Protein AF-A0A0L0GB43-F1 (afdb_monomer_lite)

Secondary structure (DSSP, 8-state):
------S---S------TT-HHHHHHHHTS--TTTTTTHHHHHHHHHHHHHHHHHHHHHS-TTTT--EEE-SSEEEE-PPPPPTT--GGGEEEEEEEEEEETTEEEEEEEEEEEEEETTEEEEEEEEEEEEETTEEEEEEEEEEEE---

Organism: NCBI:txid667725

pLDDT: mean 81.59, std 15.97, range [33.31, 97.19]

Structure (mmCIF, N/CA/C/O backbone):
data_AF-A0A0L0GB43-F1
#
_entry.id   AF-A0A0L0GB43-F1
#
loop_
_atom_site.group_PDB
_atom_site.id
_atom_site.type_symbol
_atom_site.label_atom_id
_atom_site.label_alt_id
_atom_site.label_comp_id
_atom_site.label_asym_id
_atom_site.label_entity_id
_atom_site.label_seq_id
_atom_site.pdbx_PDB_ins_code
_atom_site.Cartn_x
_atom_site.Cartn_y
_atom_site.Cartn_z
_atom_site.occupancy
_atom_site.B_iso_or_equiv
_atom_site.auth_seq_id
_atom_site.auth_comp_id
_atom_site.auth_asym_id
_atom_site.auth_atom_id
_atom_site.pdbx_PDB_model_num
ATOM 1 N N . MET A 1 1 ? 7.136 -13.366 -23.918 1.00 33.66 1 MET A N 1
ATOM 2 C CA . MET A 1 1 ? 8.149 -12.959 -22.920 1.00 33.66 1 MET A CA 1
ATOM 3 C C . MET A 1 1 ? 7.510 -13.092 -21.551 1.00 33.66 1 MET A C 1
ATOM 5 O O . MET A 1 1 ? 6.458 -12.502 -21.352 1.00 33.66 1 MET A O 1
ATOM 9 N N . ALA A 1 2 ? 8.066 -13.920 -20.668 1.00 33.31 2 ALA A N 1
ATOM 10 C CA . ALA A 1 2 ? 7.540 -14.085 -19.315 1.00 33.31 2 ALA A CA 1
ATOM 11 C C . ALA A 1 2 ? 7.878 -12.837 -18.486 1.00 33.31 2 ALA A C 1
ATOM 13 O O . ALA A 1 2 ? 9.046 -12.448 -18.424 1.00 33.31 2 ALA A O 1
ATOM 14 N N . MET A 1 3 ? 6.862 -12.198 -17.901 1.00 37.50 3 MET A N 1
ATOM 15 C CA . MET A 1 3 ? 7.065 -11.111 -16.947 1.00 37.50 3 MET A CA 1
ATOM 16 C C . MET A 1 3 ? 7.788 -11.681 -15.723 1.00 37.50 3 MET A C 1
ATOM 18 O O . MET A 1 3 ? 7.335 -12.657 -15.132 1.00 37.50 3 MET A O 1
ATOM 22 N N . LYS A 1 4 ? 8.948 -11.114 -15.384 1.00 41.88 4 LYS A N 1
ATOM 23 C CA . LYS A 1 4 ? 9.680 -11.441 -14.158 1.00 41.88 4 LYS A CA 1
ATOM 24 C C . LYS A 1 4 ? 9.418 -10.332 -13.147 1.00 41.88 4 LYS A C 1
ATOM 26 O O . LYS A 1 4 ? 10.046 -9.279 -13.225 1.00 41.88 4 LYS A O 1
ATOM 31 N N . TYR A 1 5 ? 8.519 -10.578 -12.199 1.00 45.00 5 TYR A N 1
ATOM 32 C CA . TYR A 1 5 ? 8.549 -9.880 -10.915 1.00 45.00 5 TYR A CA 1
ATOM 33 C C . TYR A 1 5 ? 9.869 -10.278 -10.252 1.00 45.00 5 TYR A C 1
ATOM 35 O O . TYR A 1 5 ? 10.162 -11.466 -10.125 1.00 45.00 5 TYR A O 1
ATOM 43 N N . CYS A 1 6 ? 10.747 -9.313 -9.989 1.00 48.84 6 CYS A N 1
ATOM 44 C CA . CYS A 1 6 ? 12.116 -9.616 -9.583 1.00 48.84 6 CYS A CA 1
ATOM 45 C C . CYS A 1 6 ? 12.585 -8.698 -8.460 1.00 48.84 6 CYS A C 1
ATOM 47 O O . CYS A 1 6 ? 13.646 -8.088 -8.554 1.00 48.84 6 CYS A O 1
ATOM 49 N N . ARG A 1 7 ? 11.835 -8.662 -7.360 1.00 46.09 7 ARG A N 1
ATOM 50 C CA . ARG A 1 7 ? 12.516 -8.574 -6.070 1.00 46.09 7 ARG A CA 1
ATOM 51 C C . ARG A 1 7 ? 13.065 -9.950 -5.732 1.00 46.09 7 ARG A C 1
ATOM 53 O O . ARG A 1 7 ? 12.539 -10.955 -6.210 1.00 46.09 7 ARG A O 1
ATOM 60 N N . ARG A 1 8 ? 14.131 -10.007 -4.920 1.00 40.72 8 ARG A N 1
ATOM 61 C CA . ARG A 1 8 ? 14.367 -11.217 -4.121 1.00 40.72 8 ARG A CA 1
ATOM 62 C C . ARG A 1 8 ? 13.016 -11.478 -3.485 1.00 40.72 8 ARG A C 1
ATOM 64 O O .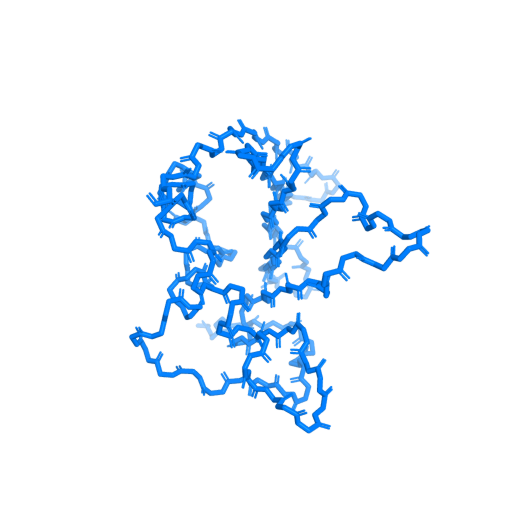 ARG A 1 8 ? 12.558 -10.596 -2.757 1.00 40.72 8 ARG A O 1
ATOM 71 N N . ALA A 1 9 ? 12.363 -12.589 -3.826 1.00 39.88 9 ALA A N 1
ATOM 72 C CA . ALA A 1 9 ? 11.289 -13.061 -2.982 1.00 39.88 9 ALA A CA 1
ATOM 73 C C . ALA A 1 9 ? 11.834 -12.890 -1.563 1.00 39.88 9 ALA A C 1
ATOM 75 O O . ALA A 1 9 ? 12.983 -13.270 -1.299 1.00 39.88 9 ALA A O 1
ATOM 76 N N . SER A 1 10 ? 11.076 -12.249 -0.673 1.00 47.69 10 SER A N 1
ATOM 77 C CA . SER A 1 10 ? 11.202 -12.677 0.711 1.00 47.69 10 SER A CA 1
ATOM 78 C C . SER A 1 10 ? 11.310 -14.202 0.630 1.00 47.69 10 SER A C 1
ATOM 80 O O . SER A 1 10 ? 10.509 -14.814 -0.086 1.00 47.69 10 SER A O 1
ATOM 82 N N . ASP A 1 11 ? 12.288 -14.835 1.284 1.00 49.28 11 ASP A N 1
ATOM 83 C CA . ASP A 1 11 ? 12.370 -16.309 1.302 1.00 49.28 11 ASP A CA 1
ATOM 84 C C . ASP A 1 11 ? 11.051 -16.938 1.830 1.00 49.28 11 ASP A C 1
ATOM 86 O O . ASP A 1 11 ? 10.877 -18.155 1.890 1.00 49.28 11 ASP A O 1
ATOM 90 N N . HIS A 1 12 ? 10.103 -16.086 2.225 1.00 54.34 12 HIS A N 1
ATOM 91 C CA . HIS A 1 12 ? 8.777 -16.328 2.721 1.00 54.34 12 HIS A CA 1
ATOM 92 C C . HIS A 1 12 ? 7.752 -15.546 1.881 1.00 54.34 12 HIS A C 1
ATOM 94 O O . HIS A 1 12 ? 7.302 -14.471 2.280 1.00 54.34 12 HIS A O 1
ATOM 100 N N . VAL A 1 13 ? 7.393 -16.091 0.716 1.00 63.09 13 VAL A N 1
ATOM 101 C CA . VAL A 1 13 ? 6.099 -15.795 0.084 1.00 63.09 13 VAL A CA 1
ATOM 102 C C . VAL A 1 13 ? 5.031 -16.445 0.957 1.00 63.09 13 VAL A C 1
ATOM 104 O O . VAL A 1 13 ? 5.117 -17.637 1.266 1.00 63.09 13 VAL A O 1
ATOM 107 N N . CYS A 1 14 ? 4.054 -15.666 1.398 1.00 67.00 14 CYS A N 1
ATOM 108 C CA . CYS A 1 14 ? 2.934 -16.178 2.169 1.00 67.00 14 CYS A CA 1
ATOM 109 C C . CYS A 1 14 ? 1.922 -16.794 1.195 1.00 67.00 14 CYS A C 1
ATOM 111 O O . CYS A 1 14 ? 1.374 -16.092 0.348 1.00 67.00 14 CYS A O 1
ATOM 113 N N . ASP A 1 15 ? 1.652 -18.097 1.311 1.00 62.75 15 ASP A N 1
ATOM 114 C CA . ASP A 1 15 ? 0.545 -18.716 0.576 1.00 62.75 15 ASP A CA 1
ATOM 115 C C . ASP A 1 15 ? -0.774 -18.282 1.226 1.00 62.75 15 ASP A C 1
ATOM 117 O O . ASP A 1 15 ? -1.165 -18.762 2.293 1.00 62.75 15 ASP A O 1
ATOM 121 N N . MET A 1 16 ? -1.414 -17.281 0.629 1.00 66.38 16 MET A N 1
ATOM 122 C CA . MET A 1 16 ? -2.667 -16.722 1.113 1.00 66.38 16 MET A CA 1
ATOM 123 C C . MET A 1 16 ? -3.786 -17.143 0.173 1.00 66.38 16 MET A C 1
ATOM 125 O O . MET A 1 16 ? -3.751 -16.854 -1.022 1.00 66.38 16 MET A O 1
ATOM 129 N N . GLY A 1 17 ? -4.819 -17.787 0.723 1.00 61.81 17 GLY A N 1
ATOM 130 C CA . GLY A 1 17 ? -6.008 -18.145 -0.047 1.00 61.81 17 GLY A CA 1
ATOM 131 C C . GLY A 1 17 ? -6.585 -16.939 -0.804 1.00 61.81 17 GLY A C 1
ATOM 132 O O . GLY A 1 17 ? -6.573 -15.809 -0.307 1.00 61.81 17 GLY A O 1
ATOM 133 N N . ALA A 1 18 ? -7.101 -17.181 -2.011 1.00 58.19 18 ALA A N 1
ATOM 134 C CA . ALA A 1 18 ? -7.545 -16.136 -2.941 1.00 58.19 18 ALA A CA 1
ATOM 135 C C . ALA A 1 18 ? -8.674 -15.231 -2.399 1.00 58.19 18 ALA A C 1
ATOM 137 O O . ALA A 1 18 ? -8.857 -14.122 -2.896 1.00 58.19 18 ALA A O 1
ATOM 138 N N . GLU A 1 19 ? -9.405 -15.678 -1.374 1.00 62.53 19 GLU A N 1
ATOM 139 C CA . GLU A 1 19 ? -10.507 -14.941 -0.736 1.00 62.53 19 GLU A CA 1
ATOM 140 C C . GLU A 1 19 ? -10.089 -14.154 0.523 1.00 62.53 19 GLU A C 1
ATOM 142 O O . GLU A 1 19 ? -10.931 -13.558 1.191 1.00 62.53 19 GLU A O 1
ATOM 147 N N . ASN A 1 20 ? -8.798 -14.128 0.875 1.00 79.12 20 ASN A N 1
ATOM 148 C CA . ASN A 1 20 ? -8.321 -13.387 2.043 1.00 79.12 20 ASN A CA 1
ATOM 149 C C . ASN A 1 20 ? -8.348 -11.865 1.782 1.00 79.12 20 ASN A C 1
ATOM 151 O O . ASN A 1 20 ? -7.919 -11.388 0.726 1.00 79.12 20 ASN A O 1
ATOM 155 N N . THR A 1 21 ? -8.815 -11.081 2.760 1.00 84.94 21 THR A N 1
ATOM 156 C CA . THR A 1 21 ? -8.883 -9.614 2.652 1.00 84.94 21 THR A CA 1
ATOM 157 C C . THR A 1 21 ? -7.512 -8.977 2.424 1.00 84.94 21 THR A C 1
ATOM 159 O O . THR A 1 21 ? -7.424 -7.980 1.701 1.00 84.94 21 THR A O 1
ATOM 162 N N . CYS A 1 22 ? -6.453 -9.582 2.973 1.00 87.12 22 CYS A N 1
ATOM 163 C CA . CYS A 1 22 ? -5.060 -9.231 2.725 1.00 87.12 22 CYS A CA 1
ATOM 164 C C . CYS A 1 22 ? -4.669 -9.502 1.260 1.00 87.12 22 CYS A C 1
ATOM 166 O O . CYS A 1 22 ? -4.193 -8.592 0.583 1.00 87.12 22 CYS A O 1
ATOM 168 N N . SER A 1 23 ? -4.968 -10.692 0.719 1.00 88.44 23 SER A N 1
ATOM 169 C CA . SER A 1 23 ? -4.728 -11.033 -0.699 1.00 88.44 23 SER A CA 1
ATOM 170 C C . SER A 1 23 ? -5.345 -10.014 -1.649 1.00 88.44 23 SER A C 1
ATOM 172 O O . SER A 1 23 ? -4.715 -9.579 -2.613 1.00 88.44 23 SER A O 1
ATOM 174 N N . LYS A 1 24 ? -6.571 -9.571 -1.359 1.00 91.44 24 LYS A N 1
ATOM 175 C CA . LYS A 1 24 ? -7.262 -8.605 -2.212 1.00 91.44 24 LYS A CA 1
ATOM 176 C C . LYS A 1 24 ? -6.606 -7.220 -2.204 1.00 91.44 24 LYS A C 1
ATOM 178 O O . LYS A 1 24 ? -6.500 -6.619 -3.270 1.00 91.44 24 LYS A O 1
ATOM 183 N N . ILE A 1 25 ? -6.134 -6.714 -1.056 1.00 94.19 25 ILE A N 1
ATOM 184 C CA . ILE A 1 25 ? -5.413 -5.426 -1.035 1.00 94.19 25 ILE A CA 1
ATOM 185 C C . ILE A 1 25 ? -4.063 -5.525 -1.761 1.00 94.19 25 ILE A C 1
ATOM 187 O O . ILE A 1 25 ? -3.701 -4.589 -2.471 1.00 94.19 25 ILE A O 1
ATOM 191 N N . MET A 1 26 ? -3.358 -6.662 -1.682 1.00 92.50 26 MET A N 1
ATOM 192 C CA . MET A 1 26 ? -2.122 -6.877 -2.454 1.00 92.50 26 MET A CA 1
ATOM 193 C C . MET A 1 26 ? -2.356 -6.823 -3.962 1.00 92.50 26 MET A C 1
ATOM 195 O O . MET A 1 26 ? -1.601 -6.157 -4.671 1.00 92.50 26 MET A O 1
ATOM 199 N N . GLN A 1 27 ? -3.440 -7.441 -4.436 1.00 92.75 27 GLN A N 1
ATOM 200 C CA . GLN A 1 27 ? -3.839 -7.384 -5.843 1.00 92.75 27 GLN A CA 1
ATOM 201 C C . GLN A 1 27 ? -4.155 -5.952 -6.289 1.00 92.75 27 GLN A C 1
ATOM 203 O O . GLN A 1 27 ? -3.680 -5.517 -7.333 1.00 92.75 27 GLN A O 1
ATOM 208 N N . LEU A 1 28 ? -4.923 -5.194 -5.497 1.00 94.12 28 LEU A N 1
ATOM 209 C CA . LEU A 1 28 ? -5.286 -3.809 -5.829 1.00 94.12 28 LEU A CA 1
ATOM 210 C C . LEU A 1 28 ? -4.066 -2.870 -5.870 1.00 94.12 28 LEU A C 1
ATOM 212 O O . LEU A 1 28 ? -4.019 -1.935 -6.678 1.00 94.12 28 LEU A O 1
ATOM 216 N N . CYS A 1 29 ? -3.075 -3.128 -5.016 1.00 94.69 29 CYS A N 1
ATOM 217 C CA . CYS A 1 29 ? -1.862 -2.327 -4.893 1.00 94.69 29 CYS A CA 1
ATOM 218 C C . CYS A 1 29 ? -0.711 -2.782 -5.806 1.00 94.69 29 CYS A C 1
ATOM 220 O O . CYS A 1 29 ? 0.357 -2.170 -5.755 1.00 94.69 29 CYS A O 1
ATOM 222 N N . ALA A 1 30 ? -0.894 -3.803 -6.649 1.00 93.19 30 ALA A N 1
ATOM 223 C CA . ALA A 1 30 ? 0.156 -4.293 -7.542 1.00 93.19 30 ALA A CA 1
ATOM 224 C C . ALA A 1 30 ? 0.656 -3.205 -8.507 1.00 93.19 30 ALA A C 1
ATOM 226 O O . ALA A 1 30 ? -0.106 -2.348 -8.967 1.00 93.19 30 ALA A O 1
ATOM 227 N N . ALA A 1 31 ? 1.954 -3.225 -8.817 1.00 89.75 31 ALA A N 1
ATOM 228 C CA . ALA A 1 31 ? 2.599 -2.263 -9.706 1.00 89.75 31 ALA A CA 1
ATOM 229 C C . ALA A 1 31 ? 2.288 -2.566 -11.179 1.00 89.75 31 ALA A C 1
ATOM 231 O O . ALA A 1 31 ? 3.178 -2.871 -11.965 1.00 89.75 31 ALA A O 1
ATOM 232 N N . GLU A 1 32 ? 1.019 -2.459 -11.563 1.00 89.69 32 GLU A N 1
ATOM 233 C CA . GLU A 1 32 ? 0.550 -2.641 -12.934 1.00 89.69 32 GLU A CA 1
ATOM 234 C C . GLU A 1 32 ? -0.019 -1.343 -13.505 1.00 89.69 32 GLU A C 1
ATOM 236 O O . GLU A 1 32 ? -0.657 -0.564 -12.799 1.00 89.69 32 GLU A O 1
ATOM 241 N N . GLU A 1 33 ? 0.208 -1.114 -14.801 1.00 87.44 33 GLU A N 1
ATOM 242 C CA . GLU A 1 33 ? -0.199 0.121 -15.489 1.00 87.44 33 GLU A CA 1
ATOM 243 C C . GLU A 1 33 ? -1.720 0.316 -15.484 1.00 87.44 33 GLU A C 1
ATOM 245 O O . GLU A 1 33 ? -2.190 1.438 -15.360 1.00 87.44 33 GLU A O 1
ATOM 250 N N . GLU A 1 34 ? -2.499 -0.765 -15.555 1.00 90.38 34 GLU A N 1
ATOM 251 C CA . GLU A 1 34 ? -3.966 -0.710 -15.485 1.00 90.38 34 GLU A CA 1
ATOM 252 C C . GLU A 1 34 ? -4.498 -0.368 -14.086 1.00 90.38 34 GLU A C 1
ATOM 254 O O . GLU A 1 34 ? -5.644 0.053 -13.945 1.00 90.38 34 GLU A O 1
ATOM 259 N N . LEU A 1 35 ? -3.662 -0.512 -13.055 1.00 89.38 35 LEU A N 1
ATOM 260 C CA . LEU A 1 35 ? -4.042 -0.274 -11.668 1.00 89.38 35 LEU A CA 1
ATOM 261 C C . LEU A 1 35 ? -3.579 1.091 -11.154 1.00 89.38 35 LEU A C 1
ATOM 263 O O . LEU A 1 35 ? -4.039 1.508 -10.102 1.00 89.38 35 LEU A O 1
ATOM 267 N N . VAL A 1 36 ? -2.704 1.827 -11.850 1.00 87.62 36 VAL A N 1
ATOM 268 C CA . VAL A 1 36 ? -2.125 3.092 -11.334 1.00 87.62 36 VAL A CA 1
ATOM 269 C C . VAL A 1 36 ? -3.171 4.139 -10.938 1.00 87.62 36 VAL A C 1
ATOM 271 O O . VAL A 1 36 ? -2.955 4.890 -9.987 1.00 87.62 36 VAL A O 1
ATOM 274 N N . ASP A 1 37 ? -4.320 4.153 -11.614 1.00 88.62 37 ASP A N 1
ATOM 275 C CA . ASP A 1 37 ? -5.390 5.124 -11.384 1.00 88.62 37 ASP A CA 1
ATOM 276 C C . ASP A 1 37 ? -6.486 4.633 -10.422 1.00 88.62 37 ASP A C 1
ATOM 278 O O . ASP A 1 37 ? -7.410 5.385 -10.118 1.00 88.62 37 ASP A O 1
ATOM 282 N N . ASN A 1 38 ? -6.360 3.433 -9.843 1.00 93.12 38 ASN A N 1
ATOM 283 C CA . ASN A 1 38 ? -7.361 2.845 -8.940 1.00 93.12 38 ASN A CA 1
ATOM 284 C C . ASN A 1 38 ? -7.312 3.372 -7.489 1.00 93.12 38 ASN A C 1
ATOM 286 O O . ASN A 1 38 ? -7.764 2.701 -6.561 1.00 93.12 38 ASN A O 1
ATOM 290 N N . PHE A 1 39 ? -6.767 4.574 -7.272 1.00 94.06 39 PHE A N 1
ATOM 291 C CA . PHE A 1 39 ? -6.596 5.157 -5.936 1.00 94.06 39 PHE A CA 1
ATOM 292 C C . PHE A 1 39 ? -7.903 5.169 -5.126 1.00 94.06 39 PHE A C 1
ATOM 294 O O . PHE A 1 39 ? -7.897 4.824 -3.943 1.00 94.06 39 PHE A O 1
ATOM 301 N N . ASP A 1 40 ? -9.024 5.514 -5.762 1.00 93.69 40 ASP A N 1
ATOM 302 C CA . ASP A 1 40 ? -10.331 5.570 -5.100 1.00 93.69 40 ASP A CA 1
ATOM 303 C C . ASP A 1 40 ? -10.842 4.176 -4.712 1.00 93.69 40 ASP A C 1
ATOM 305 O O . ASP A 1 40 ? -11.417 4.005 -3.638 1.00 93.69 40 ASP A O 1
ATOM 309 N N . GLU A 1 41 ? -10.574 3.160 -5.537 1.00 94.38 41 GLU A N 1
ATOM 310 C CA . GLU A 1 41 ? -10.925 1.765 -5.248 1.00 94.38 41 GLU A CA 1
ATOM 311 C C . GLU A 1 41 ? -10.130 1.235 -4.049 1.00 94.38 41 GLU A C 1
ATOM 313 O O . GLU A 1 41 ? -10.712 0.676 -3.117 1.00 94.38 41 GLU A O 1
ATOM 318 N N . VAL A 1 42 ? -8.813 1.478 -4.024 1.00 94.75 42 VAL A N 1
ATOM 319 C CA . VAL A 1 42 ? -7.945 1.122 -2.890 1.00 94.75 42 VAL A CA 1
ATOM 320 C C . VAL A 1 42 ? -8.413 1.822 -1.616 1.00 94.75 42 VAL A C 1
ATOM 322 O O . VAL A 1 42 ? -8.559 1.187 -0.572 1.00 94.75 42 VAL A O 1
ATOM 325 N N . THR A 1 43 ? -8.696 3.123 -1.698 1.00 94.19 43 THR A N 1
ATOM 326 C CA . THR A 1 43 ? -9.173 3.924 -0.561 1.00 94.19 43 THR A CA 1
ATOM 327 C C . THR A 1 43 ? -10.505 3.393 -0.029 1.00 94.19 43 THR A C 1
ATOM 329 O O . THR A 1 43 ? -10.653 3.213 1.180 1.00 94.19 43 THR A O 1
ATOM 332 N N . HIS A 1 44 ? -11.454 3.080 -0.915 1.00 93.69 44 HIS A N 1
ATOM 333 C CA . HIS A 1 44 ? -12.750 2.516 -0.542 1.00 93.69 44 HIS A CA 1
ATOM 334 C C . HIS A 1 44 ? -12.611 1.142 0.124 1.00 93.69 44 HIS A C 1
ATOM 336 O O . HIS A 1 44 ? -13.240 0.877 1.151 1.00 93.69 44 HIS A O 1
ATOM 342 N N . TYR A 1 45 ? -11.748 0.281 -0.419 1.00 94.19 45 TYR A N 1
ATOM 343 C CA . TYR A 1 45 ? -11.486 -1.036 0.151 1.00 94.19 45 TYR A CA 1
ATOM 344 C C . TYR A 1 45 ? -10.852 -0.936 1.547 1.00 94.19 45 TYR A C 1
ATOM 346 O O . TYR A 1 45 ? -11.317 -1.580 2.490 1.00 94.19 45 TYR A O 1
ATOM 354 N N . LEU A 1 46 ? -9.847 -0.066 1.711 1.00 93.44 46 LEU A N 1
ATOM 355 C CA . LEU A 1 46 ? -9.213 0.203 3.004 1.00 93.44 46 LEU A CA 1
ATOM 356 C C . LEU A 1 46 ? -10.209 0.766 4.021 1.00 93.44 46 LEU A C 1
ATOM 358 O O . LEU A 1 46 ? -10.183 0.355 5.176 1.00 93.44 46 LEU A O 1
ATOM 362 N N . GLN A 1 47 ? -11.123 1.649 3.613 1.00 91.31 47 GLN A N 1
ATOM 363 C CA . GLN A 1 47 ? -12.129 2.204 4.523 1.00 91.31 47 GLN A CA 1
ATOM 364 C C . GLN A 1 47 ? -12.989 1.118 5.187 1.00 91.31 47 GLN A C 1
ATOM 366 O O . GLN A 1 47 ? -13.378 1.273 6.343 1.00 91.31 47 GLN A O 1
ATOM 371 N N . LYS A 1 48 ? -13.267 0.027 4.466 1.00 90.94 48 LYS A N 1
ATOM 372 C CA . LYS A 1 48 ? -14.112 -1.072 4.938 1.00 90.94 48 LYS A CA 1
ATOM 373 C C . LYS A 1 48 ? -13.331 -2.178 5.655 1.00 90.94 48 LYS A C 1
ATOM 375 O O . LYS A 1 48 ? -13.862 -2.771 6.584 1.00 90.94 48 LYS A O 1
ATOM 380 N N . HIS A 1 49 ? -12.095 -2.452 5.233 1.00 92.75 49 HIS A N 1
ATOM 381 C CA . HIS A 1 49 ? -11.374 -3.671 5.622 1.00 92.75 49 HIS A CA 1
ATOM 382 C C . HIS A 1 49 ? -10.042 -3.435 6.353 1.00 92.75 49 HIS A C 1
ATOM 384 O O . HIS A 1 49 ? -9.358 -4.403 6.672 1.00 92.75 49 HIS A O 1
ATOM 390 N N . LEU A 1 50 ? -9.646 -2.189 6.653 1.00 91.06 50 LEU A N 1
ATOM 391 C CA . LEU A 1 50 ? -8.334 -1.884 7.252 1.00 91.06 50 LEU A CA 1
ATOM 392 C C . LEU A 1 50 ? -8.011 -2.726 8.499 1.00 91.06 50 LEU A C 1
ATOM 394 O O . LEU A 1 50 ? -6.933 -3.309 8.579 1.00 91.06 50 LEU A O 1
ATOM 398 N N . VAL A 1 51 ? -8.940 -2.807 9.455 1.00 89.56 51 VAL A N 1
ATOM 399 C CA . VAL A 1 51 ? -8.731 -3.546 10.714 1.00 89.56 51 VAL A CA 1
ATOM 400 C C . VAL A 1 51 ? -8.576 -5.049 10.457 1.00 89.56 51 VAL A C 1
ATOM 402 O O . VAL A 1 51 ? -7.712 -5.692 11.049 1.00 89.56 51 VAL A O 1
ATOM 405 N N . GLU A 1 52 ? -9.365 -5.602 9.536 1.00 90.56 52 GLU A N 1
ATOM 406 C CA . GLU A 1 52 ? -9.310 -7.019 9.155 1.00 90.56 52 GLU A CA 1
ATOM 407 C C . GLU A 1 52 ? -7.996 -7.372 8.448 1.00 90.56 52 GLU A C 1
ATOM 409 O O . GLU A 1 52 ? -7.430 -8.440 8.686 1.00 90.56 52 GLU A O 1
ATOM 414 N N . ILE A 1 53 ? -7.490 -6.468 7.602 1.00 91.12 53 ILE A N 1
ATOM 415 C CA . ILE A 1 53 ? -6.204 -6.627 6.913 1.00 91.12 53 ILE A CA 1
ATOM 416 C C . ILE A 1 53 ? -5.068 -6.656 7.937 1.00 91.12 53 ILE A C 1
ATOM 418 O O . ILE A 1 53 ? -4.247 -7.570 7.901 1.00 91.12 53 ILE A O 1
ATOM 422 N N . ILE A 1 54 ? -5.034 -5.693 8.865 1.00 89.62 54 ILE A N 1
ATOM 423 C CA . ILE A 1 54 ? -4.012 -5.626 9.922 1.00 89.62 54 ILE A CA 1
ATOM 424 C C . ILE A 1 54 ? -4.055 -6.894 10.780 1.00 89.62 54 ILE A C 1
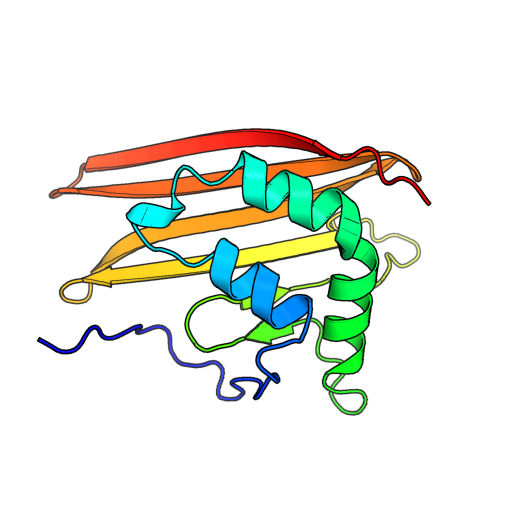ATOM 426 O O . ILE A 1 54 ? -3.029 -7.546 10.962 1.00 89.62 54 ILE A O 1
ATOM 430 N N . GLY A 1 55 ? -5.247 -7.289 11.238 1.00 87.44 55 GLY A N 1
ATOM 431 C CA . GLY A 1 55 ? -5.428 -8.511 12.020 1.00 87.44 55 GLY A CA 1
ATOM 432 C C . GLY A 1 55 ? -4.984 -9.766 11.265 1.00 87.44 55 GLY A C 1
ATOM 433 O O . GLY A 1 55 ? -4.350 -10.641 11.853 1.00 87.44 55 GLY A O 1
ATOM 434 N N . SER A 1 56 ? -5.246 -9.830 9.955 1.00 87.12 56 SER A N 1
ATOM 435 C CA . SER A 1 56 ? -4.775 -10.926 9.104 1.00 87.12 56 SER A CA 1
ATOM 436 C C . SER A 1 56 ? -3.251 -10.971 9.053 1.00 87.12 56 SER A C 1
ATOM 438 O O . SER A 1 56 ? -2.687 -12.021 9.349 1.00 87.12 56 SER A O 1
ATOM 440 N N . VAL A 1 57 ? -2.585 -9.846 8.771 1.00 87.25 57 VAL A N 1
ATOM 441 C CA . VAL A 1 57 ? -1.112 -9.758 8.732 1.00 87.25 57 VAL A CA 1
ATOM 442 C C . VAL A 1 57 ? -0.509 -10.188 10.070 1.00 87.25 57 VAL A C 1
ATOM 444 O O . VAL A 1 57 ? 0.365 -11.047 10.099 1.00 87.25 57 VAL A O 1
ATOM 447 N N . HIS A 1 58 ? -1.033 -9.677 11.187 1.00 85.12 58 HIS A N 1
ATOM 448 C CA . HIS A 1 58 ? -0.563 -10.027 12.535 1.00 85.12 58 HIS A CA 1
ATOM 449 C C . HIS A 1 58 ? -0.802 -11.500 12.904 1.00 85.12 58 HIS A C 1
ATOM 451 O O . HIS A 1 58 ? -0.162 -12.023 13.814 1.00 85.12 58 HIS A O 1
ATOM 457 N N . SER A 1 59 ? -1.715 -12.185 12.210 1.00 80.31 59 SER A N 1
ATOM 458 C CA . SER A 1 59 ? -2.030 -13.597 12.445 1.00 80.31 59 SER A CA 1
ATOM 459 C C . SER A 1 59 ? -1.226 -14.582 11.589 1.00 80.31 59 SER A C 1
ATOM 461 O O . SER A 1 59 ? -1.257 -15.778 11.884 1.00 80.31 59 SER A O 1
ATOM 463 N N . MET A 1 60 ? -0.516 -14.108 10.555 1.00 74.69 60 MET A N 1
ATOM 464 C CA . MET A 1 60 ? 0.099 -14.962 9.526 1.00 74.69 60 MET A CA 1
ATOM 465 C C . MET A 1 60 ? 1.306 -15.771 10.004 1.00 74.69 60 MET A C 1
ATOM 467 O O . MET A 1 60 ? 1.635 -16.770 9.370 1.00 74.69 60 MET A O 1
ATOM 471 N N . ASP A 1 61 ? 1.935 -15.404 11.121 1.00 64.44 61 ASP A N 1
ATOM 472 C CA . ASP A 1 61 ? 2.961 -16.238 11.751 1.00 64.44 61 ASP A CA 1
ATOM 473 C C . ASP A 1 61 ? 3.139 -15.859 13.230 1.00 64.44 61 ASP A C 1
ATOM 475 O O . ASP A 1 61 ? 3.874 -14.927 13.575 1.00 64.44 61 ASP A O 1
ATOM 479 N N . LYS A 1 62 ? 2.419 -16.562 14.114 1.00 58.69 62 LYS A N 1
ATOM 480 C CA . LYS A 1 62 ? 2.442 -16.307 15.566 1.00 58.69 62 LYS A CA 1
ATOM 481 C C . LYS A 1 62 ? 3.803 -16.605 16.197 1.00 58.69 62 LYS A C 1
ATOM 483 O O . LYS A 1 62 ? 4.148 -15.967 17.187 1.00 58.69 62 LYS A O 1
ATOM 488 N N . ASP A 1 63 ? 4.565 -17.529 15.615 1.00 58.16 63 ASP A N 1
ATOM 489 C CA . ASP A 1 63 ? 5.850 -17.978 16.158 1.00 58.16 63 ASP A CA 1
ATOM 490 C C . ASP A 1 63 ? 7.012 -17.083 15.709 1.00 58.16 63 ASP A C 1
ATOM 492 O O . ASP A 1 63 ? 8.047 -17.029 16.372 1.00 58.16 63 ASP A O 1
ATOM 496 N N . GLN A 1 64 ? 6.836 -16.337 14.613 1.00 58.03 64 GLN A N 1
ATOM 497 C CA . GLN A 1 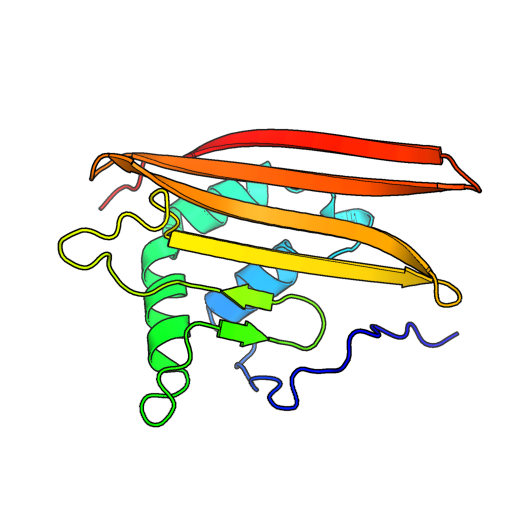64 ? 7.851 -15.421 14.083 1.00 58.03 64 GLN A CA 1
ATOM 498 C C . GLN A 1 64 ? 7.496 -13.935 14.226 1.00 58.03 64 GLN A C 1
ATOM 500 O O . GLN A 1 64 ? 8.269 -13.095 13.767 1.00 58.03 64 GLN A O 1
ATOM 505 N N . GLN A 1 65 ? 6.350 -13.606 14.843 1.00 60.97 65 GLN A N 1
ATOM 506 C CA . GLN A 1 65 ? 5.845 -12.231 15.001 1.00 60.97 65 GLN A CA 1
ATOM 507 C C . GLN A 1 65 ? 5.920 -11.435 13.693 1.00 60.97 65 GLN A C 1
ATOM 509 O O . GLN A 1 65 ? 6.385 -10.293 13.649 1.00 60.97 65 GLN A O 1
ATOM 514 N N . ARG A 1 66 ? 5.518 -12.062 12.584 1.00 68.69 66 ARG A N 1
ATOM 515 C CA . ARG A 1 66 ? 5.657 -11.430 11.274 1.00 68.69 66 ARG A CA 1
ATOM 516 C C . ARG A 1 66 ? 4.609 -10.338 11.124 1.00 68.69 66 ARG A C 1
ATOM 518 O O . ARG A 1 66 ? 3.411 -10.577 11.174 1.00 68.69 66 ARG A O 1
ATOM 525 N N . LEU A 1 67 ? 5.101 -9.127 10.909 1.00 85.19 67 LEU A N 1
ATOM 526 C CA . LEU A 1 67 ? 4.311 -7.920 10.676 1.00 85.19 67 LEU A CA 1
ATOM 527 C C . LEU A 1 67 ? 4.215 -7.599 9.179 1.00 85.19 67 LEU A C 1
ATOM 529 O O . LEU A 1 67 ? 4.079 -6.440 8.789 1.00 85.19 67 LEU A O 1
ATOM 533 N N . MET A 1 68 ? 4.353 -8.624 8.333 1.00 88.81 68 MET A N 1
ATOM 534 C CA . MET A 1 68 ? 4.421 -8.502 6.883 1.00 88.81 68 MET A CA 1
ATOM 535 C C . MET A 1 68 ? 3.813 -9.723 6.185 1.00 88.81 68 MET A C 1
ATOM 537 O O . MET A 1 68 ? 4.087 -10.856 6.574 1.00 88.81 68 MET A O 1
ATOM 541 N N . ALA A 1 69 ? 3.060 -9.463 5.120 1.00 88.31 69 ALA A N 1
ATOM 542 C CA . ALA A 1 69 ? 2.621 -10.422 4.115 1.00 88.31 69 ALA A CA 1
ATOM 543 C C . ALA A 1 69 ? 3.252 -10.071 2.756 1.00 88.31 69 ALA A C 1
ATOM 545 O O . ALA A 1 69 ? 3.429 -8.891 2.444 1.00 88.31 69 ALA A O 1
ATOM 546 N N . ASP A 1 70 ? 3.603 -11.079 1.960 1.00 87.94 70 ASP A N 1
ATOM 547 C CA . ASP A 1 70 ? 4.254 -10.919 0.653 1.00 87.94 70 ASP A CA 1
ATOM 548 C C . ASP A 1 70 ? 3.740 -12.005 -0.306 1.00 87.94 70 ASP A C 1
ATOM 550 O O . ASP A 1 70 ? 3.847 -13.192 0.008 1.00 87.94 70 ASP A O 1
ATOM 554 N N . ASP A 1 71 ? 3.168 -11.614 -1.449 1.00 85.81 71 ASP A N 1
ATOM 555 C CA . ASP A 1 71 ? 2.702 -12.530 -2.508 1.00 85.81 71 ASP A CA 1
ATOM 556 C C . ASP A 1 71 ? 3.700 -12.665 -3.683 1.00 85.81 71 ASP A C 1
ATOM 558 O O . ASP A 1 71 ? 3.400 -13.271 -4.713 1.00 85.81 71 ASP A O 1
ATOM 562 N N . GLY A 1 72 ? 4.903 -12.101 -3.538 1.00 83.19 72 GLY A N 1
ATOM 563 C CA . GLY A 1 72 ? 5.933 -12.016 -4.572 1.00 83.19 72 GLY A CA 1
ATOM 564 C C . GLY A 1 72 ? 5.772 -10.832 -5.535 1.00 83.19 72 GLY A C 1
ATOM 565 O O . GLY A 1 72 ? 6.676 -10.585 -6.339 1.00 83.19 72 GLY A O 1
ATOM 566 N N . ILE A 1 73 ? 4.660 -10.091 -5.460 1.00 86.94 73 ILE A N 1
ATOM 567 C CA . ILE A 1 73 ? 4.350 -8.918 -6.294 1.00 86.94 73 ILE A CA 1
ATOM 568 C C . ILE A 1 73 ? 4.190 -7.666 -5.421 1.00 86.94 73 ILE A C 1
ATOM 570 O O . ILE A 1 73 ? 4.781 -6.619 -5.706 1.00 86.94 73 ILE A O 1
ATOM 574 N N . THR A 1 74 ? 3.406 -7.779 -4.355 1.00 91.00 74 THR A N 1
ATOM 575 C CA . THR A 1 74 ? 3.061 -6.715 -3.423 1.00 91.00 74 THR A CA 1
ATOM 576 C C . THR A 1 74 ? 3.335 -7.172 -1.998 1.00 91.00 74 THR A C 1
ATOM 578 O O . THR A 1 74 ? 2.916 -8.238 -1.558 1.00 91.00 74 THR A O 1
ATOM 581 N N . GLN A 1 75 ? 3.995 -6.304 -1.243 1.00 92.25 75 GLN A N 1
ATOM 582 C CA . GLN A 1 75 ? 4.209 -6.467 0.186 1.00 92.25 75 GLN A CA 1
ATOM 583 C C . GLN A 1 75 ? 3.187 -5.643 0.953 1.00 92.25 75 GLN A C 1
ATOM 585 O O . GLN A 1 75 ? 2.912 -4.499 0.588 1.00 92.25 75 GLN A O 1
ATOM 590 N N . VAL A 1 76 ? 2.671 -6.197 2.044 1.00 92.69 76 VAL A N 1
ATOM 591 C CA . VAL A 1 76 ? 1.827 -5.501 3.017 1.00 92.69 76 VAL A CA 1
ATOM 592 C C . VAL A 1 76 ? 2.491 -5.608 4.375 1.00 92.69 76 VAL A C 1
ATOM 594 O O . VAL A 1 76 ? 2.653 -6.699 4.899 1.00 92.69 76 VAL A O 1
ATOM 597 N N . VAL A 1 77 ? 2.857 -4.474 4.956 1.00 91.94 77 VAL A N 1
ATOM 598 C CA . VAL A 1 77 ? 3.470 -4.369 6.280 1.00 91.94 77 VAL A CA 1
ATOM 599 C C . VAL A 1 77 ? 2.482 -3.687 7.217 1.00 91.94 77 VAL A C 1
ATOM 601 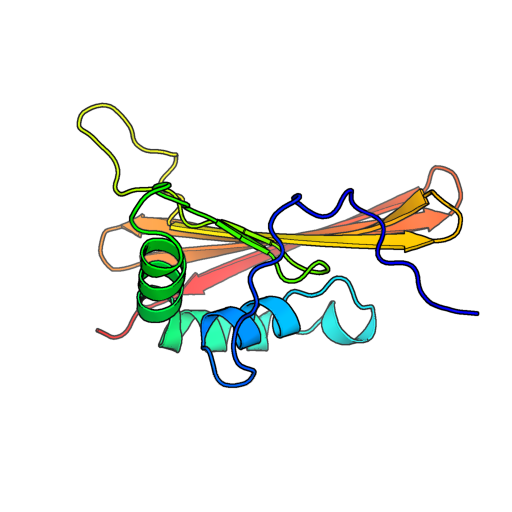O O . VAL A 1 77 ? 1.970 -2.612 6.901 1.00 91.94 77 VAL A O 1
ATOM 604 N N . ALA A 1 78 ? 2.236 -4.290 8.374 1.00 90.88 78 ALA A N 1
ATOM 605 C CA . ALA A 1 78 ? 1.400 -3.739 9.432 1.00 90.88 78 ALA A CA 1
ATOM 606 C C . ALA A 1 78 ? 2.232 -3.676 10.723 1.00 90.88 78 ALA A C 1
ATOM 608 O O . ALA A 1 78 ? 2.346 -4.704 11.393 1.00 90.88 78 ALA A O 1
ATOM 609 N N . PRO A 1 79 ? 2.854 -2.529 11.064 1.00 86.69 79 PRO A N 1
ATOM 610 C CA . PRO A 1 79 ? 3.676 -2.397 12.272 1.00 86.69 79 PRO A CA 1
ATOM 611 C C . PRO A 1 79 ? 2.894 -2.767 13.548 1.00 86.69 79 PRO A C 1
ATOM 613 O O . PRO A 1 79 ? 1.658 -2.829 13.521 1.00 86.69 79 PRO A O 1
ATOM 616 N N . PRO A 1 80 ? 3.591 -3.050 14.664 1.00 81.88 80 PRO A N 1
ATOM 617 C CA . PRO A 1 80 ? 2.912 -3.382 15.904 1.00 81.88 80 PRO A CA 1
ATOM 618 C C . PRO A 1 80 ? 2.234 -2.129 16.472 1.00 81.88 80 PRO A C 1
ATOM 620 O O . PRO A 1 80 ? 2.453 -1.006 16.008 1.00 81.88 80 PRO A O 1
ATOM 623 N N . ALA A 1 81 ? 1.389 -2.319 17.485 1.00 74.44 81 ALA A N 1
ATOM 624 C CA . ALA A 1 81 ? 0.838 -1.186 18.214 1.00 74.44 81 ALA A CA 1
ATOM 625 C C . ALA A 1 81 ? 1.981 -0.356 18.838 1.00 74.44 81 ALA A C 1
ATOM 627 O O . ALA A 1 81 ? 2.953 -0.945 19.312 1.00 74.44 81 ALA A O 1
ATOM 628 N N . PRO A 1 82 ? 1.878 0.985 18.849 1.00 70.12 82 PRO A N 1
ATOM 629 C CA . PRO A 1 82 ? 2.907 1.839 19.428 1.00 70.12 82 PRO A CA 1
ATOM 630 C C . PRO A 1 82 ? 3.094 1.543 20.922 1.00 70.12 82 PRO A C 1
ATOM 632 O O . PRO A 1 82 ? 2.119 1.448 21.672 1.00 70.12 82 PRO A O 1
ATOM 635 N N . GLU A 1 83 ? 4.350 1.413 21.344 1.00 70.88 83 GLU A N 1
ATOM 636 C CA . GLU A 1 83 ? 4.739 1.281 22.750 1.00 70.88 83 GLU A CA 1
ATOM 637 C C . GLU A 1 83 ? 4.952 2.659 23.400 1.00 70.88 83 GLU A C 1
ATOM 639 O O . GLU A 1 83 ? 5.024 3.690 22.729 1.00 70.88 83 GLU A O 1
ATOM 644 N N . GLU A 1 84 ? 5.050 2.707 24.731 1.00 69.12 84 GLU A N 1
ATOM 645 C CA . GLU A 1 84 ? 5.292 3.959 25.453 1.00 69.12 84 GLU A CA 1
ATOM 646 C C . GLU A 1 84 ? 6.628 4.591 25.015 1.00 69.12 84 GLU A C 1
ATOM 648 O O . GLU A 1 84 ? 7.703 4.048 25.255 1.00 69.12 84 GLU A O 1
ATOM 653 N N . GLY A 1 85 ? 6.555 5.752 24.357 1.00 70.00 85 GLY A N 1
ATOM 654 C CA . GLY A 1 85 ? 7.720 6.460 23.815 1.00 70.00 85 GLY A CA 1
ATOM 655 C C . GLY A 1 85 ? 7.997 6.218 22.327 1.00 70.00 85 GLY A C 1
ATOM 656 O O . GLY A 1 85 ? 8.846 6.912 21.766 1.00 70.00 85 GLY A O 1
ATOM 657 N N . ASP A 1 86 ? 7.256 5.323 21.669 1.00 67.69 86 ASP A N 1
ATOM 658 C CA . ASP A 1 86 ? 7.299 5.116 20.221 1.00 67.69 86 ASP A CA 1
ATOM 659 C C . ASP A 1 86 ? 5.985 5.579 19.584 1.00 67.69 86 ASP A C 1
ATOM 661 O O . ASP A 1 86 ? 4.897 5.278 20.067 1.00 67.69 86 ASP A O 1
ATOM 665 N N . SER A 1 87 ? 6.063 6.338 18.492 1.00 64.81 87 SER A N 1
ATOM 666 C CA . SER A 1 87 ? 4.866 6.705 17.730 1.00 64.81 87 SER A CA 1
ATOM 667 C C . SER A 1 87 ? 4.787 6.013 16.380 1.00 64.81 87 SER A C 1
ATOM 669 O O . SER A 1 87 ? 3.731 6.088 15.763 1.00 64.81 87 SER A O 1
ATOM 671 N N . HIS A 1 88 ? 5.867 5.393 15.880 1.00 65.88 88 HIS A N 1
ATOM 672 C CA . HIS A 1 88 ? 6.007 4.927 14.490 1.00 65.88 88 HIS A CA 1
ATOM 673 C C . HIS A 1 88 ? 5.463 5.925 13.432 1.00 65.88 88 HIS A C 1
ATOM 675 O O . HIS A 1 88 ? 5.071 5.537 12.330 1.00 65.88 88 HIS A O 1
ATOM 681 N N . GLY A 1 89 ? 5.362 7.221 13.766 1.00 74.94 89 GLY A N 1
ATOM 682 C CA . GLY A 1 89 ? 4.669 8.225 12.950 1.00 74.94 89 GLY A CA 1
ATOM 683 C C . GLY A 1 89 ? 3.168 7.970 12.725 1.00 74.94 89 GLY A C 1
ATOM 684 O O . GLY A 1 89 ? 2.599 8.528 11.791 1.00 74.94 89 GLY A O 1
ATOM 685 N N . GLY A 1 90 ? 2.532 7.119 13.532 1.00 83.44 90 GLY A N 1
ATOM 686 C CA . GLY A 1 90 ? 1.141 6.693 13.399 1.00 83.44 90 GLY A CA 1
ATOM 687 C C . GLY A 1 90 ? 0.904 5.692 12.268 1.00 83.44 90 GLY A C 1
ATOM 688 O O . GLY A 1 90 ? -0.246 5.476 11.904 1.00 83.44 90 GLY A O 1
ATOM 689 N N . LEU A 1 91 ? 1.944 5.106 11.665 1.00 90.25 91 LEU A N 1
ATOM 690 C CA . LEU A 1 91 ? 1.786 4.161 10.559 1.00 90.25 91 LEU A CA 1
ATOM 691 C C . LEU A 1 91 ? 1.006 2.916 11.015 1.00 90.25 91 LEU A C 1
ATOM 693 O O . LEU A 1 91 ? 1.381 2.269 11.983 1.00 90.25 91 LEU A O 1
ATOM 697 N N . LEU A 1 92 ? -0.061 2.577 10.294 1.00 91.12 92 LEU A N 1
ATOM 698 C CA . LEU A 1 92 ? -0.911 1.406 10.542 1.00 91.12 92 LEU A CA 1
ATOM 699 C C . LEU A 1 92 ? -0.712 0.318 9.488 1.00 91.12 92 LEU A C 1
ATOM 701 O O . LEU A 1 92 ? -0.759 -0.870 9.789 1.00 91.12 92 LEU A O 1
ATOM 705 N N . LEU A 1 93 ? -0.528 0.730 8.234 1.00 94.00 93 LEU A N 1
ATOM 706 C CA . LEU A 1 93 ? -0.394 -0.171 7.098 1.00 94.00 93 LEU A CA 1
ATOM 707 C C . LEU A 1 93 ? 0.484 0.480 6.036 1.00 94.00 93 LEU A C 1
ATOM 709 O O . LEU A 1 93 ? 0.317 1.657 5.717 1.00 94.00 93 LEU A O 1
ATOM 713 N N . ARG A 1 94 ? 1.375 -0.298 5.438 1.00 95.44 94 ARG A N 1
ATOM 714 C CA . ARG A 1 94 ? 2.161 0.092 4.275 1.00 95.44 94 ARG A CA 1
ATOM 715 C C . ARG A 1 94 ? 2.053 -1.003 3.230 1.00 95.44 94 ARG A C 1
ATOM 717 O O . ARG A 1 94 ? 2.341 -2.154 3.529 1.00 95.44 94 ARG A O 1
ATOM 724 N N . THR A 1 95 ? 1.685 -0.647 2.009 1.00 95.56 95 THR A N 1
ATOM 725 C CA . THR A 1 95 ? 1.819 -1.537 0.855 1.00 95.56 95 THR A CA 1
ATOM 726 C C . THR A 1 95 ? 2.960 -1.060 -0.019 1.00 95.56 95 THR A C 1
ATOM 728 O O . THR A 1 95 ? 3.141 0.148 -0.168 1.00 95.56 95 THR A O 1
ATOM 731 N N . PHE A 1 96 ? 3.722 -1.982 -0.587 1.00 95.44 96 PHE A N 1
ATOM 732 C CA . PHE A 1 96 ? 4.798 -1.660 -1.510 1.00 95.44 96 PHE A CA 1
ATOM 733 C C . PHE A 1 96 ? 4.805 -2.661 -2.660 1.00 95.44 96 PHE A C 1
ATOM 735 O O . PHE A 1 96 ? 4.827 -3.868 -2.431 1.00 95.44 96 PHE A O 1
ATOM 742 N N . SER A 1 97 ? 4.843 -2.165 -3.891 1.00 94.44 97 SER A N 1
ATOM 743 C CA . SER A 1 97 ? 5.019 -2.990 -5.082 1.00 94.44 97 SER A CA 1
ATOM 744 C C . SER A 1 97 ? 5.900 -2.276 -6.103 1.00 94.44 97 SER A C 1
ATOM 746 O O . SER A 1 97 ? 5.946 -1.043 -6.184 1.00 94.44 97 SER A O 1
ATOM 748 N N . GLU A 1 98 ? 6.626 -3.053 -6.903 1.00 94.12 98 GLU A N 1
ATOM 749 C CA . GLU A 1 98 ? 7.463 -2.519 -7.972 1.00 94.12 98 GLU A CA 1
ATOM 750 C C . GLU A 1 98 ? 7.399 -3.379 -9.231 1.00 94.12 98 GLU A C 1
ATOM 752 O O . GLU A 1 98 ? 7.302 -4.605 -9.180 1.00 94.12 98 GLU A O 1
ATOM 757 N N . LYS A 1 99 ? 7.484 -2.716 -10.383 1.00 90.94 99 LYS A N 1
ATOM 758 C CA . LYS A 1 99 ? 7.581 -3.347 -11.692 1.00 90.94 99 LYS A CA 1
ATOM 759 C C . LYS A 1 99 ? 8.986 -3.167 -12.223 1.00 90.94 99 LYS A C 1
ATOM 761 O O . LYS A 1 99 ? 9.484 -2.043 -12.315 1.00 90.94 99 LYS A O 1
ATOM 766 N N . ILE A 1 100 ? 9.595 -4.274 -12.628 1.00 87.62 100 ILE A N 1
ATOM 767 C CA . ILE A 1 100 ? 10.931 -4.296 -13.217 1.00 87.62 100 ILE A CA 1
ATOM 768 C C . ILE A 1 100 ? 10.816 -4.682 -14.686 1.00 87.62 100 ILE A C 1
ATOM 770 O O . ILE A 1 100 ? 10.136 -5.643 -15.046 1.00 87.62 100 ILE A O 1
ATOM 774 N N . LYS A 1 101 ? 11.511 -3.940 -15.542 1.00 86.75 101 LYS A N 1
ATOM 775 C CA . LYS A 1 101 ? 11.648 -4.233 -16.966 1.00 86.75 101 LYS A CA 1
ATOM 776 C C . LYS A 1 101 ? 13.116 -4.103 -17.344 1.00 86.75 101 LYS A C 1
ATOM 778 O O . LYS A 1 101 ? 13.759 -3.121 -16.992 1.00 86.75 101 LYS A O 1
ATOM 783 N N . ASP A 1 102 ? 13.648 -5.123 -18.010 1.00 86.69 102 ASP A N 1
ATOM 784 C CA . ASP A 1 102 ? 15.046 -5.170 -18.460 1.00 86.69 102 ASP A CA 1
ATOM 785 C C . ASP A 1 102 ? 16.071 -4.918 -17.331 1.00 86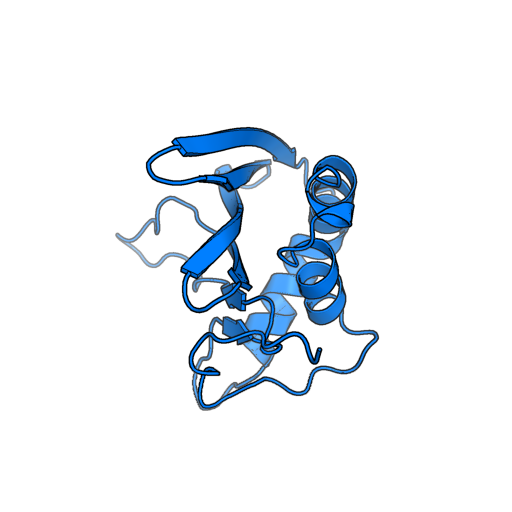.69 102 ASP A C 1
ATOM 787 O O . ASP A 1 102 ? 17.122 -4.327 -17.543 1.00 86.69 102 ASP A O 1
ATOM 791 N N . GLY A 1 103 ? 15.758 -5.364 -16.106 1.00 82.94 103 GLY A N 1
ATOM 792 C CA . GLY A 1 103 ? 16.618 -5.193 -14.926 1.00 82.94 103 GLY A CA 1
ATOM 793 C C . GLY A 1 103 ? 16.521 -3.824 -14.243 1.00 82.94 103 GLY A C 1
ATOM 794 O O . GLY A 1 103 ? 17.212 -3.596 -13.253 1.00 82.94 103 GLY A O 1
ATOM 795 N N . HIS A 1 104 ? 15.647 -2.936 -14.720 1.00 85.19 104 HIS A N 1
ATOM 796 C CA . HIS A 1 104 ? 15.426 -1.607 -14.155 1.00 85.19 104 HIS A CA 1
ATOM 797 C C . HIS A 1 104 ? 14.020 -1.476 -13.563 1.00 85.19 104 HIS A C 1
ATOM 799 O O . HIS A 1 104 ? 13.049 -1.968 -14.139 1.00 85.19 104 HIS A O 1
ATOM 805 N N . VAL A 1 105 ? 13.898 -0.781 -12.429 1.00 86.94 105 VAL A N 1
ATOM 806 C CA . VAL A 1 105 ? 12.594 -0.426 -11.852 1.00 86.94 105 VAL A CA 1
ATOM 807 C C . VAL A 1 105 ? 11.937 0.619 -12.750 1.00 86.94 105 VAL A C 1
ATOM 809 O O . VAL A 1 105 ? 12.477 1.707 -12.945 1.00 86.94 105 VAL A O 1
ATOM 812 N N . VAL A 1 106 ? 10.783 0.276 -13.319 1.00 92.31 106 VAL A N 1
ATOM 813 C CA . VAL A 1 106 ? 10.017 1.163 -14.207 1.00 92.31 106 VAL A CA 1
ATOM 814 C C . VAL A 1 106 ? 8.796 1.766 -13.531 1.00 92.31 106 VAL A C 1
ATOM 816 O O . VAL A 1 106 ? 8.323 2.817 -13.962 1.00 92.31 106 VAL A O 1
ATOM 819 N N . LEU A 1 107 ? 8.307 1.128 -12.469 1.00 93.19 107 LEU A N 1
ATOM 820 C CA . LEU A 1 107 ? 7.159 1.583 -11.703 1.00 93.19 107 LEU A CA 1
ATOM 821 C C . LEU A 1 107 ? 7.329 1.176 -10.241 1.00 93.19 107 LEU A C 1
ATOM 823 O O . LEU A 1 107 ? 7.672 0.033 -9.956 1.00 93.19 107 LEU A O 1
ATOM 827 N N . THR A 1 108 ? 7.033 2.082 -9.325 1.00 94.69 108 THR A N 1
ATOM 828 C CA . THR A 1 108 ? 6.896 1.796 -7.897 1.00 94.69 108 THR A CA 1
ATOM 829 C C . THR A 1 108 ? 5.578 2.378 -7.427 1.00 94.69 108 THR A C 1
ATOM 831 O O . THR A 1 108 ? 5.271 3.531 -7.740 1.00 94.69 108 THR A O 1
ATOM 834 N N . ARG A 1 109 ? 4.803 1.582 -6.690 1.00 96.06 109 ARG A N 1
ATOM 835 C CA . ARG A 1 109 ? 3.557 2.006 -6.052 1.00 96.06 109 ARG A CA 1
ATOM 836 C C . ARG A 1 109 ? 3.663 1.760 -4.560 1.00 96.06 109 ARG A C 1
ATOM 838 O O . ARG A 1 109 ? 4.050 0.678 -4.121 1.00 96.06 109 ARG A O 1
ATOM 845 N N . GLU A 1 110 ? 3.278 2.763 -3.790 1.00 96.75 110 GLU A N 1
ATOM 846 C CA . GLU A 1 110 ? 3.270 2.677 -2.343 1.00 96.75 110 GLU A CA 1
ATOM 847 C C . GLU A 1 110 ? 2.000 3.317 -1.786 1.00 96.75 110 GLU A C 1
ATOM 849 O O . GLU A 1 110 ? 1.653 4.441 -2.144 1.00 96.75 110 GLU A O 1
ATOM 854 N N . PHE A 1 111 ? 1.311 2.599 -0.898 1.00 97.19 111 PHE A N 1
ATOM 855 C CA . PHE A 1 111 ? 0.214 3.157 -0.106 1.00 97.19 111 PHE A CA 1
ATOM 856 C C . PHE A 1 111 ? 0.578 3.088 1.368 1.00 97.19 111 PHE A C 1
ATOM 858 O O . PHE A 1 111 ? 0.946 2.023 1.856 1.00 97.19 111 PHE A O 1
ATOM 865 N N . LYS A 1 112 ? 0.437 4.198 2.088 1.00 95.75 112 LYS A N 1
ATOM 866 C CA . LYS A 1 112 ? 0.679 4.288 3.531 1.00 95.75 112 LYS A CA 1
ATOM 867 C C . LYS A 1 112 ? -0.586 4.763 4.222 1.00 95.75 112 LYS A C 1
ATOM 869 O O . LYS A 1 112 ? -1.134 5.795 3.845 1.00 95.75 112 LYS A O 1
ATOM 874 N N . VAL A 1 113 ? -1.014 4.050 5.250 1.00 94.75 113 VAL A N 1
ATOM 875 C CA . VAL A 1 113 ? -2.140 4.427 6.100 1.00 94.75 113 VAL A CA 1
ATOM 876 C C . VAL A 1 113 ? -1.591 4.873 7.443 1.00 94.75 113 VAL A C 1
ATOM 878 O O . VAL A 1 113 ? -0.951 4.079 8.127 1.00 94.75 113 VAL A O 1
ATOM 881 N N . HIS A 1 114 ? -1.843 6.121 7.821 1.00 92.25 114 HIS A N 1
ATOM 882 C CA . HIS A 1 114 ? -1.428 6.682 9.104 1.00 92.25 114 HIS A CA 1
ATOM 883 C C . HIS A 1 114 ? -2.647 7.030 9.956 1.00 92.25 114 HIS A C 1
ATOM 885 O O . HIS A 1 114 ? -3.585 7.654 9.466 1.00 92.25 114 HIS A O 1
ATOM 891 N N . SER A 1 115 ? -2.612 6.684 11.235 1.00 89.12 115 SER A N 1
ATOM 892 C CA . SER A 1 115 ? -3.524 7.201 12.247 1.00 89.12 115 SER A CA 1
ATOM 893 C C . SER A 1 115 ? -3.213 8.676 12.487 1.00 89.12 115 SER A C 1
ATOM 895 O O . SER A 1 115 ? -2.119 9.021 12.930 1.00 89.12 115 SER A O 1
ATOM 897 N N . VAL A 1 116 ? -4.172 9.555 12.199 1.00 84.88 116 VAL A N 1
ATOM 898 C CA . VAL A 1 116 ? -4.075 10.996 12.502 1.00 84.88 116 VAL A CA 1
ATOM 899 C C . VAL A 1 116 ? -4.660 11.276 13.884 1.00 84.88 116 VA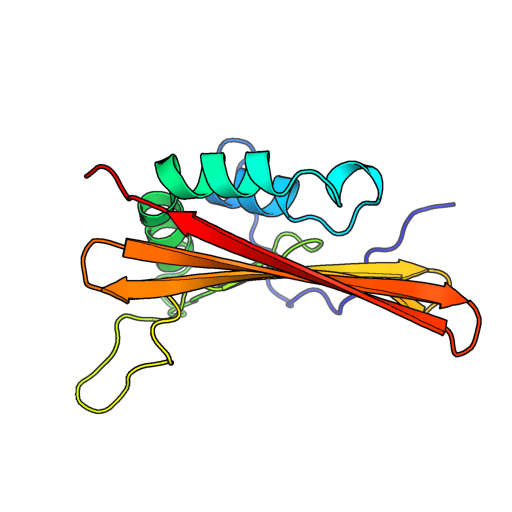L A C 1
ATOM 901 O O . VAL A 1 116 ? -4.115 12.063 14.652 1.00 84.88 116 VAL A O 1
ATOM 904 N N . ASP A 1 117 ? -5.756 10.593 14.203 1.00 75.19 117 ASP A N 1
ATOM 905 C CA . ASP A 1 117 ? -6.370 10.513 15.525 1.00 75.19 117 ASP A CA 1
ATOM 906 C C . ASP A 1 117 ? -7.067 9.144 15.668 1.00 75.19 117 ASP A C 1
ATOM 908 O O . ASP A 1 117 ? -7.082 8.355 14.726 1.00 75.19 117 ASP A O 1
ATOM 912 N N . ALA A 1 118 ? -7.657 8.843 16.829 1.00 68.50 118 ALA A N 1
ATOM 913 C CA . ALA A 1 118 ? -8.282 7.541 17.099 1.00 68.50 118 ALA A CA 1
ATOM 914 C C . ALA A 1 118 ? -9.470 7.173 16.176 1.00 68.50 118 ALA A C 1
ATOM 916 O O . ALA A 1 118 ? -9.979 6.057 16.259 1.00 68.50 118 ALA A O 1
ATOM 917 N N . LYS A 1 119 ? -9.962 8.097 15.338 1.00 72.06 119 LYS A N 1
ATOM 918 C CA . LYS A 1 119 ? -11.127 7.908 14.452 1.00 72.06 119 LYS A CA 1
ATOM 919 C C . LYS A 1 119 ? -10.842 8.234 12.985 1.00 72.06 119 LYS A C 1
ATOM 921 O O . LYS A 1 119 ? -11.688 7.975 12.126 1.00 72.06 119 LYS A O 1
ATOM 926 N N . LYS A 1 120 ? -9.684 8.820 12.687 1.00 84.88 120 LYS A N 1
ATOM 927 C CA . LYS A 1 120 ? -9.340 9.340 11.369 1.00 84.88 120 LYS A CA 1
ATOM 928 C C . LYS A 1 120 ? -7.986 8.815 10.933 1.00 84.88 120 LYS A C 1
ATOM 930 O O . LYS A 1 120 ? -6.960 9.098 11.552 1.00 84.88 120 LYS A O 1
ATOM 935 N N . ASN A 1 121 ? -7.996 8.141 9.790 1.00 90.75 121 ASN A N 1
ATOM 936 C CA . ASN A 1 121 ? -6.784 7.661 9.146 1.00 90.75 121 ASN A CA 1
ATOM 937 C C . ASN A 1 121 ? -6.530 8.450 7.860 1.00 90.75 121 ASN A C 1
ATOM 939 O O . ASN A 1 121 ? -7.463 8.836 7.161 1.00 90.75 121 ASN A O 1
ATOM 943 N N . GLU A 1 122 ? -5.271 8.696 7.535 1.00 94.12 122 GLU A N 1
ATOM 944 C CA . GLU A 1 122 ? -4.831 9.291 6.278 1.00 94.12 122 GLU A CA 1
ATOM 945 C C . GLU A 1 122 ? -4.205 8.208 5.403 1.00 94.12 122 GLU A C 1
ATOM 947 O O . GLU A 1 122 ? -3.252 7.551 5.818 1.00 94.12 122 GLU A O 1
ATOM 952 N N . VAL A 1 123 ? -4.712 8.045 4.182 1.00 95.25 123 VAL A N 1
ATOM 953 C CA . VAL A 1 123 ? -4.045 7.268 3.135 1.00 95.25 123 VAL A CA 1
ATOM 954 C C . VAL A 1 123 ? -3.196 8.217 2.313 1.00 95.25 123 VAL A C 1
ATOM 956 O O . VAL A 1 123 ? -3.699 9.212 1.791 1.00 95.25 123 VAL A O 1
ATOM 959 N N . ARG A 1 124 ? -1.920 7.884 2.162 1.00 95.75 124 ARG A N 1
ATOM 960 C CA . ARG A 1 124 ? -1.001 8.503 1.209 1.00 95.75 124 ARG A CA 1
ATOM 961 C C . ARG A 1 124 ? -0.664 7.490 0.135 1.00 95.75 124 ARG A C 1
ATOM 963 O O . ARG A 1 124 ? -0.362 6.345 0.454 1.00 95.75 124 ARG A O 1
ATOM 970 N N . TYR A 1 125 ? -0.714 7.922 -1.110 1.00 96.25 125 TYR A N 1
ATOM 971 C CA . TYR A 1 125 ? -0.300 7.155 -2.270 1.00 96.25 125 TYR A CA 1
ATOM 972 C C . TYR A 1 125 ? 0.879 7.854 -2.926 1.00 96.25 125 TYR A C 1
ATOM 974 O O . TYR A 1 125 ? 0.799 9.046 -3.217 1.00 96.25 125 TYR A O 1
ATOM 982 N N . GLU A 1 126 ? 1.941 7.099 -3.167 1.00 96.56 126 GLU A N 1
ATOM 983 C CA . GLU A 1 126 ? 3.142 7.535 -3.863 1.00 96.56 126 GLU A CA 1
ATOM 984 C C . GLU A 1 126 ? 3.339 6.633 -5.090 1.00 96.56 126 GLU A C 1
ATOM 986 O O . GLU A 1 126 ? 3.369 5.402 -4.997 1.00 96.56 126 GLU A O 1
ATOM 991 N N . LEU A 1 127 ? 3.461 7.258 -6.259 1.00 95.75 127 LEU A N 1
ATOM 992 C CA . LEU A 1 127 ? 3.797 6.615 -7.521 1.00 95.75 127 LEU A CA 1
ATOM 993 C C . LEU A 1 127 ? 5.103 7.183 -8.037 1.00 95.75 127 LEU A C 1
ATOM 995 O O . LEU A 1 127 ? 5.253 8.397 -8.154 1.00 95.75 127 LEU A O 1
ATOM 999 N N . THR A 1 128 ? 6.010 6.301 -8.428 1.00 94.56 128 THR A N 1
ATOM 1000 C CA . THR A 1 128 ? 7.204 6.677 -9.179 1.00 94.56 128 THR A CA 1
ATOM 1001 C C . THR A 1 128 ? 7.232 5.891 -10.480 1.00 94.56 128 THR A C 1
ATOM 1003 O O . THR A 1 128 ? 7.180 4.664 -10.451 1.00 94.56 128 THR A O 1
ATOM 1006 N N . ARG A 1 129 ? 7.301 6.578 -11.624 1.00 93.50 129 ARG A N 1
ATOM 1007 C CA . ARG A 1 129 ? 7.332 5.969 -12.963 1.00 93.50 129 ARG A CA 1
ATOM 1008 C C . ARG A 1 129 ? 8.547 6.458 -13.745 1.00 93.50 129 ARG A C 1
ATOM 1010 O O . ARG A 1 129 ? 8.751 7.660 -13.900 1.00 93.50 129 ARG A O 1
ATOM 1017 N N . ALA A 1 130 ? 9.321 5.537 -14.310 1.00 90.88 130 ALA A N 1
ATOM 1018 C CA . ALA A 1 130 ? 10.392 5.882 -15.239 1.00 90.88 130 ALA A CA 1
ATOM 1019 C C . ALA A 1 130 ? 9.815 6.103 -16.650 1.00 90.88 130 ALA A C 1
ATOM 1021 O O . ALA A 1 130 ? 9.253 5.187 -17.248 1.00 90.88 130 ALA A O 1
ATOM 1022 N N . LYS A 1 131 ? 9.978 7.309 -17.211 1.00 85.38 131 LYS A N 1
ATOM 1023 C CA . LYS A 1 131 ? 9.548 7.663 -18.584 1.00 85.38 131 LYS A CA 1
ATOM 1024 C C . LYS A 1 131 ? 10.698 7.647 -19.604 1.00 85.38 131 LYS A C 1
ATOM 1026 O O . LYS A 1 131 ? 10.558 8.159 -20.711 1.00 85.38 131 LYS A O 1
ATOM 1031 N N . GLY A 1 132 ? 11.837 7.057 -19.242 1.00 77.88 132 GLY A N 1
ATOM 1032 C CA . GLY A 1 132 ? 13.030 6.940 -20.082 1.00 77.88 132 GLY A CA 1
ATOM 1033 C C . GLY A 1 132 ? 14.315 7.287 -19.322 1.00 77.88 132 GLY A C 1
ATOM 1034 O O . GLY A 1 132 ? 14.268 7.517 -18.112 1.00 77.88 132 GLY A O 1
ATOM 1035 N N . PRO A 1 133 ? 15.471 7.331 -20.007 1.00 77.12 133 PRO A N 1
ATOM 1036 C CA . PRO A 1 133 ? 16.754 7.629 -19.376 1.00 77.12 133 PRO A CA 1
ATOM 1037 C C . PRO A 1 133 ? 16.735 8.992 -18.673 1.00 77.12 133 PRO A C 1
ATOM 1039 O O . PRO A 1 133 ? 16.522 10.019 -19.311 1.00 77.12 133 PRO A O 1
ATOM 1042 N N . GLY A 1 134 ? 16.936 8.993 -17.353 1.00 77.69 134 GLY A N 1
ATOM 1043 C CA . GLY A 1 134 ? 16.992 10.208 -16.531 1.00 77.69 134 GLY A CA 1
ATOM 1044 C C . GLY A 1 134 ? 15.649 10.901 -16.264 1.00 77.69 134 GLY A C 1
ATOM 1045 O O . GLY A 1 134 ? 15.634 11.894 -15.545 1.00 77.69 134 GLY A O 1
ATOM 1046 N N . ASN A 1 135 ? 14.532 10.384 -16.790 1.00 85.81 135 ASN A N 1
ATOM 1047 C CA . ASN A 1 135 ? 13.208 10.985 -16.619 1.00 85.81 135 ASN A CA 1
ATOM 1048 C C . ASN A 1 135 ? 12.351 10.149 -15.671 1.00 85.81 135 ASN A C 1
ATOM 1050 O O . ASN A 1 135 ? 11.955 9.027 -16.000 1.00 85.81 135 ASN A O 1
ATOM 1054 N N . VAL A 1 136 ? 12.026 10.731 -14.519 1.00 90.81 136 VAL A N 1
ATOM 1055 C CA . VAL A 1 136 ? 11.189 10.111 -13.493 1.00 90.81 136 VAL A CA 1
ATOM 1056 C C . VAL A 1 136 ? 9.986 11.005 -13.223 1.00 90.81 136 VAL A C 1
ATOM 1058 O O . VAL A 1 136 ? 10.117 12.205 -12.993 1.00 90.81 136 VAL A O 1
ATOM 1061 N N . GLU A 1 137 ? 8.802 10.414 -13.291 1.00 92.56 137 GLU A N 1
ATOM 1062 C CA . GLU A 1 137 ? 7.545 11.030 -12.897 1.00 92.56 137 GLU A CA 1
ATOM 1063 C C . GLU A 1 137 ? 7.206 10.588 -11.477 1.00 92.56 137 GLU A C 1
ATOM 1065 O O . GLU A 1 137 ? 7.184 9.391 -11.187 1.00 92.56 137 GLU A O 1
ATOM 1070 N N . HIS A 1 138 ? 6.913 11.558 -10.617 1.00 94.06 138 HIS A N 1
ATOM 1071 C CA . HIS A 1 138 ? 6.432 11.321 -9.264 1.00 94.06 138 HIS A CA 1
ATOM 1072 C C . HIS A 1 138 ? 4.996 11.827 -9.151 1.00 94.06 138 HIS A C 1
ATOM 1074 O O . HIS A 1 138 ? 4.684 12.938 -9.583 1.00 94.06 138 HIS A O 1
ATOM 1080 N N . THR A 1 139 ? 4.108 11.011 -8.596 1.00 94.50 139 THR A N 1
ATOM 1081 C CA . THR A 1 139 ? 2.726 11.401 -8.304 1.00 94.50 139 THR A CA 1
ATOM 1082 C C . THR A 1 139 ? 2.412 11.069 -6.861 1.00 94.50 139 THR A C 1
ATOM 1084 O O . THR A 1 139 ? 2.658 9.955 -6.408 1.00 94.50 139 THR A O 1
ATOM 1087 N N . GLU A 1 140 ? 1.821 12.030 -6.162 1.00 95.75 140 GLU A N 1
ATOM 1088 C CA . GLU A 1 140 ? 1.356 11.859 -4.794 1.00 95.75 140 GLU A CA 1
ATOM 1089 C C . GLU A 1 140 ? -0.143 12.146 -4.724 1.00 95.75 140 GLU A C 1
ATOM 1091 O O . GLU A 1 140 ? -0.630 13.132 -5.286 1.00 95.75 140 GLU A O 1
ATOM 1096 N N . LYS A 1 141 ? -0.888 11.287 -4.028 1.00 95.12 141 LYS A N 1
ATOM 1097 C CA . LYS A 1 141 ? -2.301 11.510 -3.697 1.00 95.12 141 LYS A CA 1
ATOM 1098 C C . LYS A 1 141 ? -2.512 11.257 -2.211 1.00 95.12 141 LYS A C 1
ATOM 1100 O O . LYS A 1 141 ? -1.801 10.466 -1.594 1.00 95.12 141 LYS A O 1
ATOM 1105 N N . LYS A 1 142 ? -3.505 11.924 -1.627 1.00 95.00 142 LYS A N 1
ATOM 1106 C CA . LYS A 1 142 ? -3.896 11.699 -0.236 1.00 95.00 142 LYS A CA 1
ATOM 1107 C C . LYS A 1 142 ? -5.403 11.758 -0.060 1.00 95.00 142 LYS A C 1
ATOM 1109 O O . LYS A 1 142 ? -6.070 12.558 -0.713 1.00 95.00 142 LYS A O 1
ATOM 1114 N N . ALA A 1 143 ? -5.909 10.941 0.851 1.00 93.88 143 ALA A N 1
ATOM 1115 C CA . ALA A 1 143 ? -7.308 10.917 1.251 1.00 93.88 143 ALA A CA 1
ATOM 1116 C C . ALA A 1 143 ? -7.418 10.615 2.747 1.00 93.88 143 ALA A C 1
ATOM 1118 O O . ALA A 1 143 ? -6.522 10.019 3.340 1.00 93.88 143 ALA A O 1
ATOM 1119 N N . PHE A 1 144 ? -8.531 11.010 3.358 1.00 90.94 144 PHE A N 1
ATOM 1120 C CA . PHE A 1 144 ? -8.841 10.627 4.730 1.00 90.94 144 PHE A CA 1
ATOM 1121 C C . PHE A 1 144 ? -9.889 9.521 4.731 1.00 90.94 144 PHE A C 1
ATOM 1123 O O . PHE A 1 144 ? -10.942 9.666 4.114 1.00 90.94 144 PHE A O 1
ATOM 1130 N N . LEU A 1 145 ? -9.611 8.443 5.458 1.00 84.69 145 LEU A N 1
ATOM 1131 C CA . LEU A 1 145 ? -10.585 7.409 5.771 1.00 84.69 145 LEU A CA 1
ATOM 1132 C C . LEU A 1 145 ? -11.331 7.830 7.030 1.00 84.69 145 LEU A C 1
ATOM 1134 O O . LEU A 1 145 ? -10.729 8.063 8.082 1.00 84.69 145 LEU A O 1
ATOM 1138 N N . THR A 1 146 ? -12.652 7.879 6.933 1.00 74.56 146 THR A N 1
ATOM 1139 C CA . THR A 1 146 ? -13.514 7.816 8.110 1.00 74.56 146 THR A CA 1
ATOM 1140 C C . THR A 1 146 ? -13.830 6.347 8.331 1.00 74.56 146 THR A C 1
ATOM 1142 O O . THR A 1 146 ? -14.637 5.773 7.598 1.00 74.56 146 THR A O 1
ATOM 1145 N N . VAL A 1 147 ? -13.138 5.723 9.284 1.00 61.00 147 VAL A N 1
ATOM 1146 C CA . VAL A 1 147 ? -13.423 4.333 9.649 1.00 61.00 147 VAL A CA 1
ATOM 1147 C C . VAL A 1 147 ? -14.772 4.325 10.357 1.00 61.00 147 VAL A C 1
ATOM 1149 O O . VAL A 1 147 ? -14.943 4.972 11.389 1.00 61.00 147 VAL A O 1
ATOM 1152 N N . ILE A 1 148 ? -15.750 3.652 9.755 1.00 52.41 148 ILE A N 1
ATOM 1153 C CA . ILE A 1 148 ? -17.050 3.411 10.375 1.00 52.41 148 ILE A CA 1
ATOM 1154 C C . ILE A 1 148 ? -16.870 2.131 11.190 1.00 52.41 148 ILE A C 1
ATOM 1156 O O . ILE A 1 148 ? -16.726 1.062 10.603 1.00 52.41 148 ILE A O 1
ATOM 1160 N N . CYS A 1 149 ? -16.770 2.274 12.512 1.00 45.84 149 CYS A N 1
ATOM 1161 C CA . CYS A 1 149 ? -16.714 1.150 13.446 1.00 45.84 149 CYS A CA 1
ATOM 1162 C C . CYS A 1 149 ? -18.043 0.392 13.495 1.00 45.84 149 CYS A C 1
ATOM 1164 O O . CYS A 1 149 ? -19.099 1.065 13.412 1.00 45.84 149 CYS A O 1
#

Radius of gyration: 15.68 Å; chains: 1; bounding box: 34×31×48 Å

Foldseek 3Di:
DDFDLDDPPPPDAQPDPCPQLLNVLQVLQFFDPVNPPCPVVSLVSCLACVVVNQVCQCPSDVPVSGQWHHNSFKIKGADDDADVPGCVQQWGIKMWGFGDDPNDTAKIWMWTWGDPDPFKIKIKIWIWGDPDVPDIDIDIDMDIRRRDD

Sequence (149 aa):
MAMKYCRRASDHVCDMGAENTCSKIMQLCAAEEELVDNFDEVTHYLQKHLVEIIGSVHSMDKDQQRLMADDGITQVVAPPAPEEGDSHGGLLLRTFSEKIKDGHVVLTREFKVHSVDAKKNEVRYELTRAKGPGNVEHTEKKAFLTVIC